Protein AF-A0A3R7TJS7-F1 (afdb_monomer_lite)

Structure (mmCIF, N/CA/C/O backbone):
data_AF-A0A3R7TJS7-F1
#
_entry.id   AF-A0A3R7TJS7-F1
#
loop_
_atom_site.group_PDB
_atom_site.id
_atom_site.type_symbol
_atom_site.label_atom_id
_atom_site.label_alt_id
_atom_site.label_comp_id
_atom_site.label_asym_id
_atom_site.label_entity_id
_atom_site.label_seq_id
_atom_site.pdbx_PDB_ins_code
_atom_site.Cartn_x
_atom_site.Cartn_y
_atom_site.Cartn_z
_atom_site.occupancy
_atom_site.B_iso_or_equiv
_atom_site.auth_seq_id
_atom_site.auth_comp_id
_atom_site.auth_asym_id
_atom_site.auth_atom_id
_atom_site.pdbx_PDB_model_num
ATOM 1 N N . MET A 1 1 ? 0.928 16.073 46.157 1.00 50.62 1 MET A N 1
ATOM 2 C CA . MET A 1 1 ? 0.189 16.685 45.029 1.00 50.62 1 MET A CA 1
ATOM 3 C C . MET A 1 1 ? 1.075 16.926 43.801 1.00 50.62 1 MET A C 1
ATOM 5 O O . MET A 1 1 ? 0.816 16.304 42.785 1.00 50.62 1 MET A O 1
ATOM 9 N N . ARG A 1 2 ? 2.171 17.709 43.869 1.00 45.94 2 ARG A N 1
ATOM 10 C CA . ARG A 1 2 ? 3.025 18.025 42.690 1.00 45.94 2 ARG A CA 1
ATOM 11 C C . ARG A 1 2 ? 3.601 16.805 41.945 1.00 45.94 2 ARG A C 1
ATOM 13 O O . ARG A 1 2 ? 3.700 16.821 40.729 1.00 45.94 2 ARG A O 1
ATOM 20 N N . LYS A 1 3 ? 3.942 15.734 42.669 1.00 45.88 3 LYS A N 1
ATOM 21 C CA . LYS A 1 3 ? 4.573 14.527 42.102 1.00 45.88 3 LYS A CA 1
ATOM 22 C C . LYS A 1 3 ? 3.641 13.706 41.193 1.00 45.88 3 LYS A C 1
ATOM 24 O O . LYS A 1 3 ? 4.119 13.092 40.252 1.00 45.88 3 LYS A O 1
ATOM 29 N N . PHE A 1 4 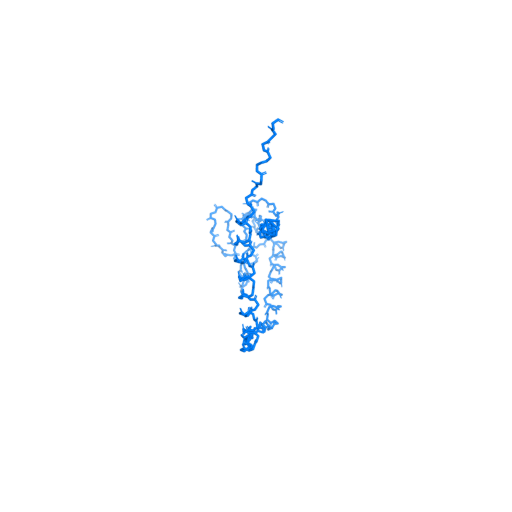? 2.328 13.729 41.441 1.00 55.97 4 PHE A N 1
ATOM 30 C CA . PHE A 1 4 ? 1.359 12.929 40.678 1.00 55.97 4 PHE A CA 1
ATOM 31 C C . PHE A 1 4 ? 1.045 13.561 39.312 1.00 55.97 4 PHE A C 1
ATOM 33 O O . PHE A 1 4 ? 0.940 12.864 38.311 1.00 55.97 4 PHE A O 1
ATOM 40 N N . HIS A 1 5 ? 0.988 14.897 39.255 1.00 55.41 5 HIS A N 1
ATOM 41 C CA . HIS A 1 5 ? 0.796 15.634 38.002 1.00 55.41 5 HIS A CA 1
ATOM 42 C C . HIS A 1 5 ? 2.004 15.527 37.062 1.00 55.41 5 HIS A C 1
ATOM 44 O O . HIS A 1 5 ? 1.822 15.443 35.853 1.00 55.41 5 HIS A O 1
ATOM 50 N N . ILE A 1 6 ? 3.226 15.469 37.608 1.00 61.84 6 ILE A N 1
ATOM 51 C CA . ILE A 1 6 ? 4.450 15.272 36.813 1.00 61.84 6 ILE A CA 1
ATOM 52 C C . ILE A 1 6 ? 4.465 13.872 36.179 1.00 61.84 6 ILE A C 1
ATOM 54 O O . ILE A 1 6 ? 4.815 13.735 35.012 1.00 61.84 6 ILE A O 1
ATOM 58 N N . LEU A 1 7 ? 4.033 12.842 36.917 1.00 59.84 7 LEU A N 1
ATOM 59 C CA . LEU A 1 7 ? 3.982 11.466 36.416 1.00 59.84 7 LEU A CA 1
ATOM 60 C C . LEU A 1 7 ? 2.966 11.297 35.272 1.00 59.84 7 LEU A C 1
ATOM 62 O O . LEU A 1 7 ? 3.257 10.615 34.295 1.00 59.84 7 LEU A O 1
ATOM 66 N N . LEU A 1 8 ? 1.801 11.949 35.365 1.00 60.94 8 LEU A N 1
ATOM 67 C CA . LEU A 1 8 ? 0.775 11.900 34.318 1.00 60.94 8 LEU A CA 1
ATOM 68 C C . LEU A 1 8 ? 1.237 12.594 33.021 1.00 60.94 8 LEU A C 1
ATOM 70 O O . LEU A 1 8 ? 0.957 12.099 31.934 1.00 60.94 8 LEU A O 1
ATOM 74 N N . LEU A 1 9 ? 1.985 13.698 33.140 1.00 59.78 9 LEU A N 1
ATOM 75 C CA . LEU A 1 9 ? 2.542 14.432 31.997 1.00 59.78 9 LEU A CA 1
ATOM 76 C C . LEU A 1 9 ? 3.633 13.631 31.262 1.00 59.78 9 LEU A C 1
ATOM 78 O O . LEU A 1 9 ? 3.739 13.706 30.042 1.00 59.78 9 LEU A O 1
ATOM 82 N N . LEU A 1 10 ? 4.415 12.836 32.000 1.00 60.56 10 LEU A N 1
ATOM 83 C CA . LEU A 1 10 ? 5.457 11.974 31.434 1.00 60.56 10 LEU A CA 1
ATOM 84 C C . LEU A 1 10 ? 4.873 10.859 30.557 1.00 60.56 10 LEU A C 1
ATOM 86 O O . LEU A 1 10 ? 5.465 10.520 29.542 1.00 60.56 10 LEU A O 1
ATOM 90 N N . ILE A 1 11 ? 3.705 10.309 30.899 1.00 62.28 11 ILE A N 1
ATOM 91 C CA . ILE A 1 11 ? 3.109 9.194 30.142 1.00 62.28 11 ILE A CA 1
ATOM 92 C C . ILE A 1 11 ? 2.514 9.673 28.805 1.00 62.28 11 ILE A C 1
ATOM 94 O O . ILE A 1 11 ? 2.582 8.945 27.817 1.00 62.28 11 ILE A O 1
ATOM 98 N N . SER A 1 12 ? 1.998 10.908 28.722 1.00 59.38 12 SER A N 1
ATOM 99 C CA 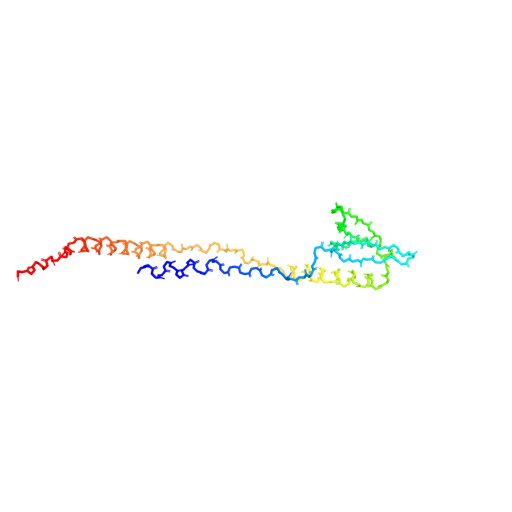. SER A 1 12 ? 1.434 11.448 27.471 1.00 59.38 12 SER A CA 1
ATOM 100 C C . SER A 1 12 ? 2.478 11.796 26.407 1.00 59.38 12 SER A C 1
ATOM 102 O O . SER A 1 12 ? 2.123 11.945 25.242 1.00 59.38 12 SER A O 1
ATOM 104 N N . THR A 1 13 ? 3.754 11.935 26.780 1.00 59.28 13 THR A N 1
ATOM 105 C CA . THR A 1 13 ? 4.830 12.281 25.837 1.00 59.28 13 THR A CA 1
ATOM 106 C C . THR A 1 13 ? 5.510 11.067 25.204 1.00 59.28 13 THR A C 1
ATOM 108 O O . THR A 1 13 ? 6.262 11.236 24.251 1.00 59.28 13 THR A O 1
ATOM 111 N N . PHE A 1 14 ? 5.243 9.843 25.675 1.00 55.97 14 PHE A N 1
ATOM 112 C CA . PHE A 1 14 ? 5.822 8.613 25.111 1.00 55.97 14 PHE A CA 1
ATOM 113 C C . PHE A 1 14 ? 4.878 7.907 24.132 1.00 55.97 14 PHE A C 1
ATOM 115 O O . PHE A 1 14 ? 4.717 6.690 24.164 1.00 55.97 14 PHE A O 1
ATOM 122 N N . ALA A 1 15 ? 4.270 8.659 23.217 1.00 56.12 15 ALA A N 1
ATOM 123 C CA . ALA A 1 15 ? 3.711 8.070 22.006 1.00 56.12 15 ALA A CA 1
ATOM 124 C C . ALA A 1 15 ? 4.852 7.855 20.996 1.00 56.12 15 ALA A C 1
ATOM 126 O O . ALA A 1 15 ? 5.022 8.624 20.053 1.00 56.12 15 ALA A O 1
ATOM 127 N N . PHE A 1 16 ? 5.673 6.824 21.216 1.00 54.22 16 PHE A N 1
ATOM 128 C CA . PHE A 1 16 ? 6.630 6.364 20.209 1.00 54.22 16 PHE A CA 1
ATOM 129 C C . PHE A 1 16 ? 5.854 5.667 19.086 1.00 54.22 16 PHE A C 1
ATOM 131 O O . PHE A 1 16 ? 5.588 4.468 19.120 1.00 54.22 16 PHE A O 1
ATOM 138 N N . SER A 1 17 ? 5.461 6.443 18.080 1.00 52.75 17 SER A N 1
ATOM 139 C CA . SER A 1 17 ? 5.138 5.905 16.764 1.00 52.75 17 SER A CA 1
ATOM 140 C C . SER A 1 17 ? 6.459 5.483 16.127 1.00 52.75 17 SER A C 1
ATOM 142 O O . SER A 1 17 ? 7.187 6.326 15.606 1.00 52.75 17 SER A O 1
ATOM 144 N N . HIS A 1 18 ? 6.797 4.195 16.186 1.00 44.28 18 HIS A N 1
ATOM 145 C CA . HIS A 1 18 ? 7.845 3.639 15.335 1.00 44.28 18 HIS A CA 1
ATOM 146 C C . HIS A 1 18 ? 7.381 3.740 13.876 1.00 44.28 18 HIS A C 1
ATOM 148 O O . HIS A 1 18 ? 6.792 2.811 13.330 1.00 44.28 18 HIS A O 1
ATOM 154 N N . THR A 1 19 ? 7.639 4.875 13.229 1.00 50.12 19 THR A N 1
ATOM 155 C CA . THR A 1 19 ? 7.764 4.894 11.775 1.00 50.12 19 THR A CA 1
ATOM 156 C C . THR A 1 19 ? 9.032 4.106 11.492 1.00 50.12 19 THR A C 1
ATOM 158 O O . THR A 1 19 ? 10.123 4.556 11.847 1.00 50.12 19 THR A O 1
ATOM 161 N N . GLY A 1 20 ? 8.885 2.878 10.992 1.00 45.97 20 GLY A N 1
ATOM 162 C CA . GLY A 1 20 ? 10.020 2.040 10.628 1.00 45.97 20 GLY A CA 1
ATOM 163 C C . GLY A 1 20 ? 11.018 2.870 9.829 1.00 45.97 20 GLY A C 1
ATOM 164 O O . GLY A 1 20 ? 10.651 3.506 8.845 1.00 45.97 20 GLY A O 1
ATOM 165 N N . HIS A 1 21 ? 12.259 2.913 10.305 1.00 45.53 21 HIS A N 1
ATOM 166 C CA . HIS A 1 21 ? 13.391 3.466 9.581 1.00 45.53 21 HIS A CA 1
ATOM 167 C C . HIS A 1 21 ? 13.682 2.523 8.408 1.00 45.53 21 HIS A C 1
ATOM 169 O O . HIS A 1 21 ? 14.570 1.677 8.474 1.00 45.53 21 HIS A O 1
ATOM 175 N N . HIS A 1 22 ? 12.841 2.591 7.379 1.00 52.53 22 HIS A N 1
ATOM 176 C CA . HIS A 1 22 ? 13.145 2.037 6.075 1.00 52.53 22 HIS A CA 1
ATOM 177 C C . HIS A 1 22 ? 13.856 3.138 5.300 1.00 52.53 22 HIS A C 1
ATOM 179 O O . HIS A 1 22 ? 13.362 4.258 5.195 1.00 52.53 22 HIS A O 1
ATOM 185 N N . ALA A 1 23 ? 15.080 2.794 4.921 1.00 43.16 23 ALA A N 1
ATOM 186 C CA . ALA A 1 23 ? 16.093 3.631 4.320 1.00 43.16 23 ALA A CA 1
ATOM 187 C C . ALA A 1 23 ? 15.549 4.542 3.218 1.00 43.16 23 ALA A C 1
ATOM 189 O O . ALA A 1 23 ? 14.788 4.089 2.371 1.00 43.16 23 ALA A O 1
ATOM 190 N N . ASP A 1 24 ? 16.029 5.784 3.264 1.00 45.12 24 ASP A N 1
ATOM 191 C CA . ASP A 1 24 ? 16.154 6.739 2.169 1.00 45.12 24 ASP A CA 1
ATOM 192 C C . ASP A 1 24 ? 14.863 7.152 1.448 1.00 45.12 24 ASP A C 1
ATOM 194 O O . ASP A 1 24 ? 14.066 6.354 0.977 1.00 45.12 24 ASP A O 1
ATOM 198 N N . GLY A 1 25 ? 14.666 8.462 1.298 1.00 52.47 25 GLY A N 1
ATOM 199 C CA . GLY A 1 25 ? 13.554 9.048 0.539 1.00 52.47 25 GLY A CA 1
ATOM 200 C C . GLY A 1 25 ? 13.589 8.775 -0.973 1.00 52.47 25 GLY A C 1
ATOM 201 O O . GLY A 1 25 ? 13.081 9.591 -1.735 1.00 52.47 25 GLY A O 1
ATOM 202 N N . GLY A 1 26 ? 14.216 7.681 -1.412 1.00 62.50 26 GLY A N 1
ATOM 203 C CA . GLY A 1 26 ? 14.223 7.202 -2.786 1.00 62.50 26 GLY A CA 1
ATOM 204 C C . GLY A 1 26 ? 13.329 5.974 -2.908 1.00 62.50 26 GLY A C 1
ATOM 205 O O . GLY A 1 26 ? 13.644 4.925 -2.351 1.00 62.50 26 GLY A O 1
ATOM 206 N N . GLY A 1 27 ? 12.217 6.096 -3.637 1.00 73.31 27 GLY A N 1
ATOM 207 C CA . GLY A 1 27 ? 11.351 4.957 -3.942 1.00 73.31 27 GLY A CA 1
ATOM 208 C C . GLY A 1 27 ? 12.123 3.820 -4.621 1.00 73.31 27 GLY A C 1
ATOM 209 O O . GLY A 1 27 ? 13.153 4.043 -5.272 1.00 73.31 27 GLY A O 1
ATOM 210 N N . LYS A 1 28 ? 11.618 2.587 -4.485 1.00 89.69 28 LYS A N 1
ATOM 211 C CA . LYS A 1 28 ? 12.221 1.391 -5.097 1.00 89.69 28 LYS A CA 1
ATOM 212 C C . LYS A 1 28 ? 12.459 1.622 -6.596 1.00 89.69 28 LYS A C 1
ATOM 214 O O . LYS A 1 28 ? 11.604 2.172 -7.284 1.00 89.69 28 LYS A O 1
ATOM 219 N N . ILE A 1 29 ? 13.599 1.151 -7.101 1.00 92.75 29 ILE A N 1
ATOM 220 C CA . ILE A 1 29 ? 13.875 1.086 -8.540 1.00 92.75 29 ILE A CA 1
ATOM 221 C C . ILE A 1 29 ? 13.224 -0.180 -9.110 1.00 92.75 29 ILE A C 1
ATOM 223 O O . ILE A 1 29 ? 13.483 -1.291 -8.639 1.00 92.75 29 ILE A O 1
ATOM 227 N N . TRP A 1 30 ? 12.345 0.001 -10.084 1.00 93.81 30 TRP A N 1
ATOM 228 C CA . TRP A 1 30 ? 11.637 -1.031 -10.832 1.00 93.81 30 TRP A CA 1
ATOM 229 C C . TRP A 1 30 ? 12.263 -1.187 -12.213 1.00 93.81 30 TRP A C 1
ATOM 231 O O . TRP A 1 30 ? 12.627 -0.190 -12.832 1.00 93.81 30 TRP A O 1
ATOM 241 N N . HIS A 1 31 ? 12.370 -2.418 -12.691 1.00 94.62 31 HIS A N 1
ATOM 242 C CA . HIS A 1 31 ? 12.943 -2.763 -13.987 1.00 94.62 31 HIS A CA 1
ATOM 243 C C . HIS A 1 31 ? 11.832 -3.234 -14.921 1.00 94.62 31 HIS A C 1
ATOM 245 O O . HIS A 1 31 ? 10.913 -3.936 -14.488 1.00 94.62 31 HIS A O 1
ATOM 251 N N . PHE A 1 32 ? 11.917 -2.866 -16.196 1.00 93.38 32 PHE A N 1
ATOM 252 C CA . PHE A 1 32 ? 10.993 -3.332 -17.228 1.00 93.38 32 PHE A CA 1
ATOM 253 C C . PHE A 1 32 ? 11.576 -4.533 -17.986 1.00 93.38 32 PHE A C 1
ATOM 255 O O . PHE A 1 32 ? 12.788 -4.651 -18.136 1.00 93.38 32 PHE A O 1
ATOM 262 N N . GLN A 1 33 ? 10.715 -5.441 -18.446 1.00 87.25 33 GLN A N 1
ATOM 263 C CA . GLN A 1 33 ? 11.112 -6.732 -19.015 1.00 87.25 33 GLN A CA 1
ATOM 264 C C . GLN A 1 33 ? 11.929 -6.596 -20.308 1.00 87.25 33 GLN A C 1
ATOM 266 O O . GLN A 1 33 ? 12.943 -7.271 -20.464 1.00 87.25 33 GLN A O 1
ATOM 271 N N . ASP A 1 34 ? 11.506 -5.702 -21.202 1.00 82.88 34 ASP A N 1
ATOM 272 C CA . ASP A 1 34 ? 12.070 -5.569 -22.553 1.00 82.88 34 ASP A CA 1
ATOM 273 C C . ASP A 1 34 ? 12.918 -4.299 -22.727 1.00 82.88 34 ASP A C 1
ATOM 275 O O . ASP A 1 34 ? 13.159 -3.842 -23.847 1.00 82.88 34 ASP A O 1
ATOM 279 N N . SER A 1 35 ? 13.363 -3.680 -21.629 1.00 79.00 35 SER A N 1
ATOM 280 C CA . SER A 1 35 ? 14.167 -2.463 -21.714 1.00 79.00 35 SER A CA 1
ATOM 281 C C . SER A 1 35 ? 15.115 -2.295 -20.535 1.00 79.00 35 SER A C 1
ATOM 283 O O . SER A 1 35 ? 14.755 -2.582 -19.401 1.00 79.00 35 SER A O 1
ATOM 285 N N . GLU A 1 36 ? 16.260 -1.666 -20.793 1.00 81.12 36 GLU A N 1
ATOM 286 C CA . GLU A 1 36 ? 17.164 -1.117 -19.768 1.00 81.12 36 GLU A CA 1
ATOM 287 C C . GLU A 1 36 ? 16.532 0.059 -18.988 1.00 81.12 36 GLU A C 1
ATOM 289 O O . GLU A 1 36 ? 17.175 0.677 -18.139 1.00 81.12 36 GLU A O 1
ATOM 294 N N . LEU A 1 37 ? 15.278 0.424 -19.294 1.00 86.25 37 LEU A N 1
ATOM 295 C CA . LEU A 1 37 ? 14.575 1.470 -18.573 1.00 86.25 37 LEU A CA 1
ATOM 296 C C . LEU A 1 37 ? 14.276 0.993 -17.159 1.00 86.25 37 LEU A C 1
ATOM 298 O O . LEU A 1 37 ? 13.810 -0.123 -16.916 1.00 86.25 37 LEU A O 1
ATOM 302 N N . THR A 1 38 ? 14.506 1.905 -16.230 1.00 91.06 38 THR A N 1
ATOM 303 C CA . THR A 1 38 ? 14.158 1.730 -14.834 1.00 91.06 38 THR A CA 1
ATOM 304 C C . THR A 1 38 ? 13.259 2.866 -14.390 1.00 91.06 38 THR A C 1
ATOM 306 O O . THR A 1 38 ? 13.238 3.945 -14.984 1.00 91.06 38 THR A O 1
ATOM 309 N N . LEU A 1 39 ? 12.485 2.608 -13.347 1.00 90.88 39 LEU A N 1
ATOM 310 C CA . LEU A 1 39 ? 11.547 3.563 -12.789 1.00 90.88 39 LEU A CA 1
ATOM 311 C C . LEU A 1 39 ? 11.731 3.611 -11.281 1.00 90.88 39 LEU A C 1
ATOM 313 O O . LEU A 1 39 ? 11.587 2.591 -10.618 1.00 90.88 39 LEU A O 1
ATOM 317 N N . SER A 1 40 ? 12.011 4.781 -10.715 1.00 92.81 40 SER A N 1
ATOM 318 C CA . SER A 1 40 ? 11.999 4.942 -9.260 1.00 92.81 40 SER A CA 1
ATOM 319 C C . SER A 1 40 ? 10.609 5.358 -8.792 1.00 92.81 40 SER A C 1
ATOM 321 O O . SER A 1 40 ? 10.074 6.380 -9.234 1.00 92.81 40 SER A O 1
ATOM 323 N N . GLY A 1 41 ? 10.024 4.583 -7.882 1.00 92.44 41 GLY A N 1
ATOM 324 C CA . GLY A 1 41 ? 8.726 4.917 -7.318 1.00 92.44 41 GLY A CA 1
ATOM 325 C C . GLY A 1 41 ? 8.218 3.942 -6.266 1.00 92.44 41 GLY A C 1
ATOM 326 O O . GLY A 1 41 ? 8.765 2.859 -6.047 1.00 92.44 41 GLY A O 1
ATOM 327 N N . ASP A 1 42 ? 7.120 4.330 -5.633 1.00 92.38 42 ASP A N 1
ATOM 328 C CA . ASP A 1 42 ? 6.430 3.536 -4.629 1.00 92.38 42 ASP A CA 1
ATOM 329 C C . ASP A 1 42 ? 5.216 2.832 -5.230 1.00 92.38 42 ASP A C 1
ATOM 331 O O . ASP A 1 42 ? 4.357 3.451 -5.861 1.00 92.38 42 ASP A O 1
ATOM 335 N N . TYR A 1 43 ? 5.111 1.531 -4.969 1.00 92.50 43 TYR A N 1
ATOM 336 C CA . TYR A 1 43 ? 3.903 0.760 -5.245 1.00 92.50 43 TYR A CA 1
ATOM 337 C C . TYR A 1 43 ? 2.738 1.263 -4.381 1.00 92.50 43 TYR A C 1
ATOM 339 O O . TYR A 1 43 ? 2.853 1.288 -3.152 1.00 92.50 43 TYR A O 1
ATOM 347 N N . ILE A 1 44 ? 1.612 1.605 -5.017 1.00 92.44 44 ILE A N 1
ATOM 348 C CA . ILE A 1 44 ? 0.368 1.998 -4.339 1.00 92.44 44 ILE A CA 1
ATOM 349 C C . ILE A 1 44 ? -0.600 0.814 -4.294 1.00 92.44 44 ILE A C 1
ATOM 351 O O . ILE A 1 44 ? -1.032 0.395 -3.219 1.00 92.44 44 ILE A O 1
ATOM 355 N N . SER A 1 45 ? -0.958 0.290 -5.464 1.00 93.25 45 SER A N 1
ATOM 356 C CA . SER A 1 45 ? -1.974 -0.749 -5.622 1.00 93.25 45 SER A CA 1
ATOM 357 C C . SER A 1 45 ? -1.820 -1.452 -6.964 1.00 93.25 45 SER A C 1
ATOM 359 O O . SER A 1 45 ? -1.138 -0.963 -7.861 1.00 93.25 45 SER A O 1
ATOM 361 N N . SER A 1 46 ? -2.493 -2.586 -7.123 1.00 92.25 46 SER A N 1
ATOM 362 C CA . SER A 1 46 ? -2.669 -3.215 -8.423 1.00 92.25 46 SER A CA 1
ATOM 363 C C . SER A 1 46 ? -4.067 -3.804 -8.532 1.00 92.25 46 SER A C 1
ATOM 365 O O . SER A 1 46 ? -4.553 -4.442 -7.596 1.00 92.25 46 SER A O 1
ATOM 367 N N . GLU A 1 47 ? -4.711 -3.547 -9.665 1.00 88.88 47 GLU A N 1
ATOM 368 C CA . GLU A 1 47 ? -6.059 -4.001 -9.983 1.00 88.88 47 GLU A CA 1
ATOM 369 C C . GLU A 1 47 ? -6.160 -4.252 -11.491 1.00 88.88 47 GLU A C 1
ATOM 371 O O . GLU A 1 47 ? -5.581 -3.517 -12.287 1.00 88.88 47 GLU A O 1
ATOM 376 N N . ASN A 1 48 ? -6.876 -5.306 -11.895 1.00 89.88 48 ASN A N 1
ATOM 377 C CA . ASN A 1 48 ? -7.114 -5.651 -13.305 1.00 89.88 48 ASN A CA 1
ATOM 378 C C . ASN A 1 48 ? -5.838 -5.756 -14.169 1.00 89.88 48 ASN A C 1
ATOM 380 O O . ASN A 1 48 ? -5.847 -5.376 -15.335 1.00 89.88 48 ASN A O 1
ATOM 384 N N . GLY A 1 49 ? -4.736 -6.255 -13.598 1.00 91.25 49 GLY A N 1
ATOM 385 C CA . GLY A 1 49 ? -3.449 -6.383 -14.298 1.00 91.25 49 GLY A CA 1
ATOM 386 C C . GLY A 1 49 ? -2.667 -5.073 -14.435 1.00 91.25 49 GLY A C 1
ATOM 387 O O . GLY A 1 49 ? -1.559 -5.082 -14.956 1.00 91.25 49 GLY A O 1
ATOM 388 N N . MET A 1 50 ? -3.193 -3.959 -13.925 1.00 96.31 50 MET A N 1
ATOM 389 C CA . MET A 1 50 ? -2.508 -2.669 -13.899 1.00 96.31 50 MET A CA 1
ATOM 390 C C . MET A 1 50 ? -1.888 -2.424 -12.526 1.00 96.31 50 MET A C 1
ATOM 392 O O . MET A 1 50 ? -2.458 -2.770 -11.489 1.00 96.31 50 MET A O 1
ATOM 396 N N . VAL A 1 51 ? -0.706 -1.824 -12.515 1.00 95.31 51 VAL A N 1
ATOM 397 C CA . VAL A 1 51 ? 0.082 -1.491 -11.330 1.00 95.31 51 VAL A CA 1
ATOM 398 C C . VAL A 1 51 ? 0.144 0.022 -11.218 1.00 95.31 51 VAL A C 1
ATOM 400 O O . VAL A 1 51 ? 0.688 0.700 -12.087 1.00 95.31 51 VAL A O 1
ATOM 403 N N . VAL A 1 52 ? -0.411 0.542 -10.129 1.00 95.75 52 VAL A N 1
ATOM 404 C CA . VAL A 1 52 ? -0.437 1.967 -9.812 1.00 95.75 52 VAL A CA 1
ATOM 405 C C . VAL A 1 52 ? 0.789 2.294 -8.970 1.00 95.75 52 VAL A C 1
ATOM 407 O O . VAL A 1 52 ? 0.977 1.745 -7.877 1.00 95.75 52 VAL A O 1
ATOM 410 N N . MET A 1 53 ? 1.616 3.212 -9.45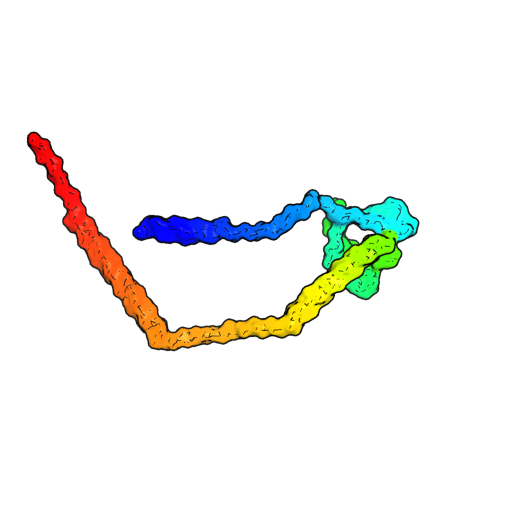7 1.00 93.75 53 MET A N 1
ATOM 411 C CA . MET A 1 53 ? 2.827 3.651 -8.771 1.00 93.75 53 MET A CA 1
ATOM 412 C C . MET A 1 53 ? 2.886 5.160 -8.626 1.00 93.75 53 MET A C 1
ATOM 414 O O . MET A 1 53 ? 2.434 5.905 -9.493 1.00 93.75 53 MET A O 1
ATOM 418 N N . ARG A 1 54 ? 3.487 5.606 -7.525 1.00 94.25 54 ARG A N 1
ATOM 419 C CA . ARG A 1 54 ? 3.892 6.996 -7.325 1.00 94.25 54 ARG A CA 1
ATOM 420 C C . ARG A 1 54 ? 5.349 7.143 -7.718 1.00 94.25 54 ARG A C 1
ATOM 422 O O . ARG A 1 54 ? 6.205 6.553 -7.069 1.00 94.25 54 ARG A O 1
ATOM 429 N N . LEU A 1 55 ? 5.638 7.948 -8.728 1.00 92.06 55 LEU A N 1
ATOM 430 C CA . LEU A 1 55 ? 7.015 8.179 -9.151 1.00 92.06 55 LEU A CA 1
ATOM 431 C C . LEU A 1 55 ? 7.755 9.067 -8.153 1.00 92.06 55 LEU A C 1
ATOM 433 O O . LEU A 1 55 ? 7.203 10.058 -7.674 1.00 92.06 55 LEU A O 1
ATOM 437 N N . THR A 1 56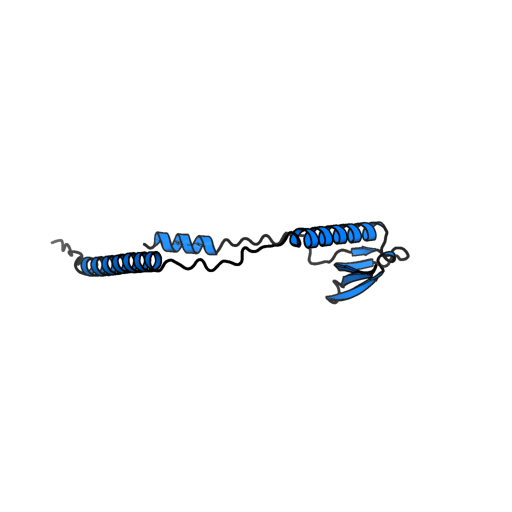 ? 9.020 8.757 -7.883 1.00 89.81 56 THR A N 1
ATOM 438 C CA . THR A 1 56 ? 9.850 9.546 -6.959 1.00 89.81 56 THR A CA 1
ATOM 439 C C . THR A 1 56 ? 10.178 10.931 -7.529 1.00 89.81 56 THR A C 1
ATOM 441 O O . THR A 1 56 ? 10.230 11.905 -6.786 1.00 89.81 56 THR A O 1
ATOM 444 N N . GLU A 1 57 ? 10.367 11.041 -8.848 1.00 85.75 57 GLU A N 1
ATOM 445 C CA . GLU A 1 57 ? 10.868 12.262 -9.500 1.00 85.75 57 GLU A CA 1
ATOM 446 C C . GLU A 1 57 ? 9.893 13.442 -9.431 1.00 85.75 57 GLU A C 1
ATOM 448 O O . GLU A 1 57 ? 10.284 14.575 -9.163 1.00 85.75 57 GLU A O 1
ATOM 453 N N . ASN A 1 58 ? 8.613 13.181 -9.694 1.00 88.25 58 ASN A N 1
ATOM 454 C CA . ASN A 1 58 ? 7.583 14.212 -9.829 1.00 88.25 58 ASN A CA 1
ATOM 455 C C . ASN A 1 58 ? 6.356 13.958 -8.944 1.00 88.25 58 ASN A C 1
ATOM 457 O O . ASN A 1 58 ? 5.370 14.687 -9.051 1.00 88.25 58 ASN A O 1
ATOM 461 N N . LEU A 1 59 ? 6.392 12.916 -8.103 1.00 88.19 59 LEU A N 1
ATOM 462 C CA . LEU A 1 59 ? 5.277 12.479 -7.256 1.00 88.19 59 LEU A CA 1
ATOM 463 C C . LEU A 1 59 ? 3.989 12.162 -8.036 1.00 88.19 59 LEU A C 1
ATOM 465 O O . LEU A 1 59 ? 2.916 12.055 -7.438 1.00 88.19 59 LEU A O 1
ATOM 469 N N . SER A 1 60 ? 4.082 12.001 -9.360 1.00 92.62 60 SER A N 1
ATOM 470 C CA . SER A 1 60 ? 2.939 11.662 -10.204 1.00 92.62 60 SER A CA 1
ATOM 471 C C . SER A 1 60 ? 2.510 10.222 -9.964 1.00 92.62 60 SER A C 1
ATOM 473 O O . SER A 1 60 ? 3.328 9.354 -9.660 1.00 92.62 60 SER A O 1
ATOM 475 N N . ILE A 1 61 ? 1.209 9.983 -10.097 1.00 94.19 61 ILE A N 1
ATOM 476 C CA . ILE A 1 61 ? 0.640 8.642 -10.066 1.00 94.19 61 ILE A CA 1
ATOM 477 C C . ILE A 1 61 ? 0.507 8.177 -11.508 1.00 94.19 61 ILE A C 1
ATOM 479 O O . ILE A 1 61 ? -0.113 8.864 -12.320 1.00 94.19 61 ILE A O 1
ATOM 483 N N . GLN A 1 62 ? 1.115 7.039 -11.816 1.00 94.69 62 GLN A N 1
ATOM 484 C CA . GLN A 1 62 ? 1.094 6.440 -13.144 1.00 94.69 62 GLN A CA 1
ATOM 485 C C . GLN A 1 62 ? 0.746 4.961 -13.055 1.00 94.69 62 GLN A C 1
ATOM 487 O O . GLN A 1 62 ? 0.985 4.311 -12.035 1.00 94.69 62 GLN A O 1
ATOM 492 N N . GLU A 1 63 ? 0.172 4.452 -14.138 1.00 95.62 63 GLU A N 1
ATOM 493 C CA . GLU A 1 63 ? -0.272 3.071 -14.256 1.00 95.62 63 GLU A CA 1
ATOM 494 C C . GLU A 1 63 ? 0.529 2.356 -15.332 1.00 95.62 63 GLU A C 1
ATOM 496 O O . GLU A 1 63 ? 0.719 2.871 -16.434 1.00 95.62 63 GLU A O 1
ATOM 501 N N . PHE A 1 64 ? 0.972 1.150 -15.008 1.00 94.69 64 PHE A N 1
ATOM 502 C CA . PHE A 1 64 ? 1.742 0.301 -15.904 1.00 94.69 64 PHE A CA 1
ATOM 503 C C . PHE A 1 64 ? 1.148 -1.107 -15.892 1.00 94.69 64 PHE A C 1
ATOM 505 O O . PHE A 1 64 ? 0.741 -1.565 -14.824 1.00 94.69 64 PHE A O 1
ATOM 512 N N . PRO A 1 65 ? 1.092 -1.817 -17.027 1.00 95.44 65 PRO A N 1
ATOM 513 C CA . PRO A 1 65 ? 0.683 -3.216 -17.018 1.00 95.44 65 PRO A CA 1
ATOM 514 C C . PRO A 1 65 ? 1.702 -4.048 -16.230 1.00 95.44 65 PRO A C 1
ATOM 516 O O . PRO A 1 65 ? 2.908 -3.796 -16.310 1.00 95.44 65 PRO A O 1
ATOM 519 N N . LEU A 1 66 ? 1.231 -5.029 -15.459 1.00 95.19 66 LEU A N 1
ATOM 520 C CA . LEU A 1 66 ? 2.084 -5.898 -14.643 1.00 95.19 66 LEU A CA 1
ATOM 521 C C . LEU A 1 66 ? 3.141 -6.594 -15.507 1.00 95.19 66 LEU A C 1
ATOM 523 O O . LEU A 1 66 ? 4.302 -6.681 -15.117 1.00 95.19 66 LEU A O 1
ATOM 527 N N . GLU A 1 67 ? 2.756 -7.018 -16.705 1.00 94.25 67 GLU A N 1
ATOM 528 C CA . GLU A 1 67 ? 3.613 -7.726 -17.650 1.00 94.25 67 GLU A CA 1
ATOM 529 C C . GLU A 1 67 ? 4.750 -6.854 -18.194 1.00 94.25 67 GLU A C 1
ATOM 531 O O . GLU A 1 67 ? 5.730 -7.391 -18.695 1.00 94.25 67 GLU A O 1
ATOM 536 N N . ALA A 1 68 ? 4.666 -5.523 -18.082 1.00 93.69 68 ALA A N 1
ATOM 537 C CA . ALA A 1 68 ? 5.777 -4.667 -18.489 1.00 93.69 68 ALA A CA 1
ATOM 538 C C . ALA A 1 68 ? 6.976 -4.783 -17.539 1.00 93.69 68 ALA A C 1
ATOM 540 O O . ALA A 1 68 ? 8.100 -4.515 -17.960 1.00 93.69 68 ALA A O 1
ATOM 541 N N . PHE A 1 69 ? 6.774 -5.167 -16.275 1.00 94.69 69 PHE A N 1
ATOM 542 C CA . PHE A 1 69 ? 7.859 -5.283 -15.298 1.00 94.69 69 PHE A CA 1
ATOM 543 C C . PHE A 1 69 ? 8.704 -6.531 -15.527 1.00 94.69 69 PHE A C 1
ATOM 545 O O . PHE A 1 69 ? 8.212 -7.551 -15.997 1.00 94.69 69 PHE A O 1
ATOM 552 N N . ALA A 1 70 ? 9.972 -6.489 -15.128 1.00 95.31 70 ALA A N 1
ATOM 553 C CA . ALA A 1 70 ? 10.810 -7.675 -15.057 1.00 95.31 70 ALA A CA 1
ATOM 554 C C . ALA A 1 70 ? 10.175 -8.725 -14.130 1.00 95.31 70 ALA A C 1
ATOM 556 O O . ALA A 1 70 ? 9.534 -8.385 -13.136 1.00 95.31 70 ALA A O 1
ATOM 557 N N . MET A 1 71 ? 10.385 -10.010 -14.421 1.00 94.75 71 MET A N 1
ATOM 558 C CA . MET A 1 71 ? 9.743 -11.116 -13.695 1.00 94.75 71 MET A CA 1
ATOM 559 C C . MET A 1 71 ? 9.966 -11.057 -12.173 1.00 94.75 71 MET A C 1
ATOM 561 O O . MET A 1 71 ? 9.052 -11.331 -11.398 1.00 94.75 71 MET A O 1
ATOM 565 N N . GLU A 1 72 ? 11.160 -10.658 -11.733 1.00 93.69 72 GLU A N 1
ATOM 566 C CA . GLU A 1 72 ? 11.473 -10.476 -10.310 1.00 93.69 72 GLU A CA 1
ATOM 567 C C . GLU A 1 72 ? 10.592 -9.398 -9.665 1.00 93.69 72 GLU A C 1
ATOM 569 O O . GLU A 1 72 ? 10.052 -9.584 -8.573 1.00 93.69 72 GLU A O 1
ATOM 574 N N . ASP A 1 73 ? 10.379 -8.294 -10.376 1.00 94.75 73 ASP A N 1
ATOM 575 C CA . ASP A 1 73 ? 9.556 -7.182 -9.920 1.00 94.75 73 ASP A CA 1
ATOM 576 C C . ASP A 1 73 ? 8.061 -7.495 -9.993 1.00 94.75 73 ASP A C 1
ATOM 578 O O . ASP A 1 73 ? 7.317 -7.119 -9.082 1.00 94.75 73 ASP A O 1
ATOM 582 N N . GLN A 1 74 ? 7.628 -8.272 -10.991 1.00 95.12 74 GLN A N 1
ATOM 583 C CA . GLN A 1 74 ? 6.277 -8.834 -11.033 1.00 95.12 74 GLN A CA 1
ATOM 584 C C . GLN A 1 74 ? 5.992 -9.667 -9.777 1.00 95.12 74 GLN A C 1
ATOM 586 O O . GLN A 1 74 ? 4.962 -9.472 -9.129 1.00 95.12 74 GLN A O 1
ATOM 591 N N . LEU A 1 75 ? 6.920 -10.543 -9.372 1.00 95.62 75 LEU A N 1
ATOM 592 C CA . LEU A 1 75 ? 6.770 -11.362 -8.163 1.00 95.62 75 LEU A CA 1
ATOM 593 C C . LEU A 1 75 ? 6.647 -10.503 -6.899 1.00 95.62 75 LEU A C 1
ATOM 595 O O . LEU A 1 75 ? 5.809 -10.791 -6.040 1.00 95.62 75 LEU A O 1
ATOM 599 N N . VAL A 1 76 ? 7.437 -9.433 -6.785 1.00 94.81 76 VAL A N 1
ATOM 600 C CA . VAL A 1 76 ? 7.342 -8.490 -5.659 1.00 94.81 76 VAL A CA 1
ATOM 601 C C . VAL A 1 76 ? 5.972 -7.808 -5.628 1.00 94.81 76 VAL A C 1
ATOM 603 O O . VAL A 1 76 ? 5.362 -7.698 -4.558 1.00 94.81 76 VAL A O 1
ATOM 606 N N . ILE A 1 77 ? 5.465 -7.370 -6.781 1.00 94.81 77 ILE A N 1
ATOM 607 C CA . ILE A 1 77 ? 4.141 -6.746 -6.892 1.00 94.81 77 ILE A CA 1
ATOM 608 C C . ILE A 1 77 ? 3.050 -7.743 -6.485 1.00 94.81 77 ILE A C 1
ATOM 610 O O . ILE A 1 77 ? 2.225 -7.426 -5.627 1.00 94.81 77 ILE A O 1
ATOM 614 N N . MET A 1 78 ? 3.100 -8.976 -6.992 1.00 94.38 78 MET A N 1
ATOM 615 C CA . MET A 1 78 ? 2.150 -10.037 -6.638 1.00 94.38 78 MET A CA 1
ATOM 616 C C . MET A 1 78 ? 2.169 -10.370 -5.140 1.00 94.38 78 MET A C 1
ATOM 618 O O . MET A 1 78 ? 1.114 -10.561 -4.533 1.00 94.38 78 MET A O 1
ATOM 622 N N . GLN A 1 79 ? 3.345 -10.397 -4.505 1.00 93.88 79 GLN A N 1
ATOM 623 C CA . GLN A 1 79 ? 3.451 -10.580 -3.054 1.00 93.88 79 GLN A CA 1
ATOM 624 C C . GLN A 1 79 ? 2.770 -9.440 -2.291 1.00 93.88 79 GLN A C 1
ATOM 626 O O . GLN A 1 79 ? 2.031 -9.692 -1.336 1.00 93.88 79 GLN A O 1
ATOM 631 N N . ARG A 1 80 ? 2.975 -8.186 -2.716 1.00 91.62 80 ARG A N 1
ATOM 632 C CA . ARG A 1 80 ? 2.303 -7.027 -2.110 1.00 91.62 80 ARG A CA 1
ATOM 633 C C . ARG A 1 80 ? 0.791 -7.095 -2.296 1.00 91.62 80 ARG A C 1
ATOM 635 O O . ARG A 1 80 ? 0.072 -6.868 -1.327 1.00 91.62 80 ARG A O 1
ATOM 642 N N . MET A 1 81 ? 0.312 -7.475 -3.479 1.00 91.81 81 MET A N 1
ATOM 643 C CA . MET A 1 81 ? -1.115 -7.690 -3.741 1.00 91.81 81 MET A CA 1
ATOM 644 C C . MET A 1 81 ? -1.710 -8.744 -2.807 1.00 91.81 81 MET A C 1
ATOM 646 O O . MET A 1 81 ? -2.707 -8.473 -2.141 1.00 91.81 81 MET A O 1
ATOM 650 N N . ALA A 1 82 ? -1.067 -9.909 -2.689 1.00 90.88 82 ALA A N 1
ATOM 651 C CA . ALA A 1 82 ? -1.529 -10.985 -1.815 1.00 90.88 82 ALA A CA 1
ATOM 652 C C . ALA A 1 82 ? -1.563 -10.557 -0.337 1.00 90.88 82 ALA A C 1
ATOM 654 O O . ALA A 1 82 ? -2.478 -10.920 0.405 1.00 90.88 82 ALA A O 1
ATOM 655 N N . LEU A 1 83 ? -0.589 -9.753 0.106 1.00 90.00 83 LEU A N 1
ATOM 656 C CA . LEU A 1 83 ? -0.576 -9.184 1.455 1.00 90.00 83 LEU A CA 1
ATOM 657 C C . LEU A 1 83 ? -1.705 -8.168 1.663 1.00 90.00 83 LEU A C 1
ATOM 659 O O . LEU A 1 83 ? -2.389 -8.231 2.688 1.00 90.00 83 LEU A O 1
ATOM 663 N N . SER A 1 84 ? -1.925 -7.266 0.705 1.00 87.06 84 SER A N 1
ATOM 664 C CA . SER A 1 84 ? -3.024 -6.296 0.738 1.00 87.06 84 SER A CA 1
ATOM 665 C C . SER A 1 84 ? -4.383 -6.992 0.766 1.00 87.06 84 SER A C 1
ATOM 667 O O . SER A 1 84 ? -5.234 -6.650 1.587 1.00 87.06 84 SER A O 1
ATOM 669 N N . GLU A 1 85 ? -4.577 -8.014 -0.064 1.00 87.56 85 GLU A N 1
ATOM 670 C CA . GLU A 1 85 ? -5.794 -8.818 -0.078 1.00 87.56 85 GLU A CA 1
ATOM 671 C C . GLU A 1 85 ? -5.987 -9.557 1.251 1.00 87.56 85 GLU A C 1
ATOM 673 O O . GLU A 1 85 ? -7.068 -9.502 1.837 1.00 87.56 85 GLU A O 1
ATOM 678 N N . LYS A 1 86 ? -4.936 -10.194 1.783 1.00 88.00 86 LYS A N 1
ATOM 679 C CA . LYS A 1 86 ? -4.988 -10.862 3.090 1.00 88.00 86 LYS A CA 1
ATOM 680 C C . LYS A 1 86 ? -5.373 -9.889 4.203 1.00 88.00 86 LYS A C 1
ATOM 682 O O . LYS A 1 86 ? -6.195 -10.241 5.047 1.00 88.00 86 LYS A O 1
ATOM 687 N N . PHE A 1 87 ? -4.819 -8.678 4.205 1.00 82.81 87 PHE A N 1
ATOM 688 C CA . PHE A 1 87 ? -5.162 -7.652 5.187 1.00 82.81 87 PHE A CA 1
ATOM 689 C C . PHE A 1 87 ? -6.628 -7.216 5.054 1.00 82.81 87 PHE A C 1
ATOM 691 O O . PHE A 1 87 ? -7.372 -7.255 6.037 1.00 82.81 87 PHE A O 1
ATOM 698 N N . ASN A 1 88 ? -7.076 -6.912 3.836 1.00 79.81 88 ASN A N 1
ATOM 699 C CA . ASN A 1 88 ? -8.450 -6.489 3.552 1.00 79.81 88 ASN A CA 1
ATOM 700 C C . ASN A 1 88 ? -9.489 -7.596 3.816 1.00 79.81 88 ASN A C 1
ATOM 702 O O . ASN A 1 88 ? -10.610 -7.324 4.243 1.00 79.81 88 ASN A O 1
ATOM 706 N N . ASN A 1 89 ? -9.127 -8.862 3.611 1.00 78.69 89 ASN A N 1
ATOM 707 C CA . ASN A 1 89 ? -9.984 -9.999 3.939 1.00 78.69 89 ASN A CA 1
ATOM 708 C C . ASN A 1 89 ? -9.958 -10.321 5.441 1.00 78.69 89 ASN A C 1
ATOM 710 O O . ASN A 1 89 ? -10.980 -10.714 6.002 1.00 78.69 89 ASN A O 1
ATOM 714 N N . SER A 1 90 ? -8.834 -10.097 6.129 1.00 64.94 90 SER A N 1
ATOM 715 C CA . SER A 1 90 ? -8.757 -10.249 7.587 1.00 64.94 90 SER A CA 1
ATOM 716 C C . SER A 1 90 ? -9.569 -9.189 8.337 1.00 64.94 90 SER A C 1
ATOM 718 O O . SER A 1 90 ? -10.131 -9.492 9.384 1.00 64.94 90 SER A O 1
ATOM 720 N N . SER A 1 91 ? -9.722 -7.982 7.783 1.00 57.31 91 SER A N 1
ATOM 721 C CA . SER A 1 91 ? -10.604 -6.940 8.333 1.00 57.31 91 SER A CA 1
ATOM 722 C C . SER A 1 91 ? -12.086 -7.156 7.993 1.00 57.31 91 SER A C 1
ATOM 724 O O . SER A 1 91 ? -12.961 -6.615 8.671 1.00 57.31 91 SER A O 1
ATOM 726 N N . LYS A 1 92 ? -12.383 -8.009 6.999 1.00 54.00 92 LYS A N 1
ATOM 727 C CA . LYS A 1 92 ? -13.722 -8.570 6.744 1.00 54.00 92 LYS A CA 1
ATOM 728 C C . LYS A 1 92 ? -14.152 -9.606 7.782 1.00 54.00 92 LYS A C 1
ATOM 730 O O . LYS A 1 92 ? -15.339 -9.938 7.809 1.00 54.00 92 LYS A O 1
ATOM 735 N N . ILE A 1 93 ? -13.252 -10.086 8.657 1.00 54.12 93 ILE A N 1
ATOM 736 C CA . ILE A 1 93 ? -13.669 -10.644 9.950 1.00 54.12 93 ILE A CA 1
ATOM 737 C C . ILE A 1 93 ? -14.327 -9.480 10.657 1.00 54.12 93 ILE A C 1
ATOM 739 O O . ILE A 1 93 ? -13.639 -8.643 11.230 1.00 54.12 93 ILE A O 1
ATOM 743 N N . VAL A 1 94 ? -15.649 -9.418 10.490 1.00 53.44 94 VAL A N 1
ATOM 744 C CA . VAL A 1 94 ? -16.577 -8.427 11.004 1.00 53.44 94 VAL A CA 1
ATOM 745 C C . VAL A 1 94 ? -15.960 -7.822 12.248 1.00 53.44 94 VAL A C 1
ATOM 747 O O . VAL A 1 94 ? -16.036 -8.400 13.335 1.00 53.44 94 VAL A O 1
ATOM 750 N N . ILE A 1 95 ? -15.342 -6.647 12.091 1.00 51.12 95 ILE A N 1
ATOM 751 C CA . ILE A 1 95 ? -15.215 -5.715 13.192 1.00 51.12 95 ILE A CA 1
ATOM 752 C C . ILE A 1 95 ? -16.673 -5.318 13.446 1.00 51.12 95 ILE A C 1
ATOM 754 O O . ILE A 1 95 ? -17.118 -4.209 13.167 1.00 51.12 95 ILE A O 1
ATOM 758 N N . HIS A 1 96 ? -17.418 -6.229 14.080 1.00 46.62 96 HIS A N 1
ATOM 759 C CA . HIS A 1 96 ? -18.162 -5.921 15.270 1.00 46.62 96 HIS A CA 1
ATOM 760 C C . HIS A 1 96 ? -17.112 -5.294 16.189 1.00 46.62 96 HIS A C 1
ATOM 762 O O . HIS A 1 96 ? -16.687 -5.855 17.196 1.00 46.62 96 HIS A O 1
ATOM 768 N N . SER A 1 97 ? -16.734 -4.050 15.864 1.00 48.03 97 SER A N 1
ATOM 769 C CA . SER A 1 97 ? -16.749 -3.010 16.851 1.00 48.03 97 SER A CA 1
ATOM 770 C C . SER A 1 97 ? -18.076 -3.298 17.514 1.00 48.03 97 SER A C 1
ATOM 772 O O . SER A 1 97 ? -19.146 -3.189 16.909 1.00 48.03 97 SER A O 1
ATOM 774 N N . LYS A 1 98 ? -18.006 -3.936 18.686 1.00 46.28 98 LYS A N 1
ATOM 775 C CA . LYS A 1 98 ? -19.098 -3.881 19.630 1.00 46.28 98 LYS A CA 1
ATOM 776 C C . LYS A 1 98 ? -19.384 -2.401 19.616 1.00 46.28 98 LYS A C 1
ATOM 778 O O . LYS A 1 98 ? -18.557 -1.653 20.138 1.00 46.28 98 LYS A O 1
ATOM 783 N N . SER A 1 99 ? -20.431 -2.001 18.878 1.00 44.78 99 SER A N 1
ATOM 784 C CA . SER A 1 99 ? -20.987 -0.657 18.895 1.00 44.78 99 SER A CA 1
ATOM 785 C C . SER A 1 99 ? -20.849 -0.304 20.346 1.00 44.78 99 SER A C 1
ATOM 787 O O . SER A 1 99 ? -21.384 -1.081 21.145 1.00 44.78 99 SER A O 1
ATOM 789 N N . ILE A 1 100 ? -20.000 0.678 20.673 1.00 52.69 100 ILE A N 1
ATOM 790 C CA . ILE A 1 100 ? -19.723 1.049 22.054 1.00 52.69 100 ILE A CA 1
ATOM 791 C C . ILE A 1 100 ? -21.107 1.327 22.594 1.00 52.69 100 ILE A C 1
ATOM 793 O O . ILE A 1 100 ? -21.731 2.329 22.254 1.00 52.69 100 ILE A O 1
ATOM 797 N N . GLN A 1 101 ? -21.663 0.319 23.258 1.00 50.59 101 GLN A N 1
ATOM 798 C CA . GLN A 1 101 ? -23.072 0.263 23.553 1.00 50.59 101 GLN A CA 1
ATOM 799 C C . GLN A 1 101 ? -23.091 1.181 24.728 1.00 50.59 101 GLN A C 1
ATOM 801 O O . GLN A 1 101 ? -22.723 0.720 25.804 1.00 50.59 101 GLN A O 1
ATOM 806 N N . ASN A 1 102 ? -23.315 2.474 24.447 1.00 54.09 102 ASN A N 1
ATOM 807 C CA . ASN A 1 102 ? -23.163 3.593 25.360 1.00 54.09 102 ASN A CA 1
ATOM 808 C C . ASN A 1 102 ? -23.594 3.088 26.717 1.00 54.09 102 ASN A C 1
ATOM 810 O O . ASN A 1 102 ? -24.789 2.863 26.930 1.00 54.09 102 ASN A O 1
ATOM 814 N N . GLN A 1 103 ? -22.606 2.728 27.542 1.00 56.94 103 GLN A N 1
ATOM 815 C CA . GLN A 1 103 ? -22.867 1.861 28.674 1.00 56.94 103 GLN A CA 1
ATOM 816 C C . GLN A 1 103 ? -23.518 2.802 29.658 1.00 56.94 103 GLN A C 1
ATOM 818 O O . GLN A 1 103 ? -22.832 3.579 30.319 1.00 56.94 103 GLN A O 1
ATOM 823 N N . ARG A 1 104 ? -24.853 2.862 29.595 1.00 57.09 104 ARG A N 1
ATOM 824 C CA . ARG A 1 104 ? -25.658 3.902 30.215 1.00 57.09 104 ARG A CA 1
ATOM 825 C C . ARG A 1 104 ? -25.315 3.844 31.684 1.00 57.09 104 ARG A C 1
ATOM 827 O O . ARG A 1 104 ? -25.706 2.901 32.373 1.00 57.09 104 ARG A O 1
ATOM 834 N N . VAL A 1 105 ? -24.500 4.798 32.128 1.00 60.38 105 VAL A N 1
ATOM 835 C CA . VAL A 1 105 ? -24.028 4.832 33.502 1.00 60.38 105 VAL A CA 1
ATOM 836 C C . VAL A 1 105 ? -25.289 4.864 34.345 1.00 60.38 105 VAL A C 1
ATOM 838 O O . VAL A 1 105 ? -26.119 5.765 34.204 1.00 60.38 105 VAL A O 1
ATOM 841 N N . SER A 1 106 ? -25.492 3.810 35.138 1.00 72.94 106 SER A N 1
ATOM 842 C CA . SER A 1 106 ? -26.646 3.726 36.026 1.00 72.94 106 SER A CA 1
ATOM 843 C C . SER A 1 106 ? -26.707 5.021 36.829 1.00 72.94 106 SER A C 1
ATOM 845 O O . SER A 1 106 ? -25.680 5.461 37.351 1.00 72.94 106 SER A O 1
ATOM 847 N N . LYS A 1 107 ? -27.895 5.635 36.925 1.00 74.81 107 LYS A N 1
ATOM 848 C CA . LYS A 1 107 ? -28.097 6.900 37.652 1.00 74.81 107 LYS A CA 1
ATOM 849 C C . LYS A 1 107 ? -27.464 6.836 39.048 1.00 74.81 107 LYS A C 1
ATOM 851 O O . LYS A 1 107 ? -26.866 7.805 39.494 1.00 74.81 107 LYS A O 1
ATOM 856 N N . PHE A 1 108 ? -27.498 5.660 39.677 1.00 76.12 108 PHE A N 1
ATOM 857 C CA . PHE A 1 108 ? -26.849 5.389 40.955 1.00 76.12 108 PHE A CA 1
ATOM 858 C C . PHE A 1 108 ? -25.319 5.553 40.917 1.00 76.12 108 PHE A C 1
ATOM 860 O O . PHE A 1 108 ? -24.752 6.229 41.769 1.00 76.12 108 PHE A O 1
ATOM 867 N N . ARG A 1 109 ? -24.639 5.002 39.902 1.00 77.50 109 ARG A N 1
ATOM 868 C CA . ARG A 1 109 ? -23.178 5.137 39.742 1.00 77.50 109 ARG A CA 1
ATOM 869 C C . ARG A 1 109 ? -22.763 6.591 39.507 1.00 77.50 109 ARG A C 1
ATOM 871 O O . ARG A 1 109 ? -21.757 7.020 40.056 1.00 77.50 109 ARG A O 1
ATOM 878 N N . ALA A 1 110 ? -23.552 7.353 38.749 1.00 82.81 110 ALA A N 1
ATOM 879 C CA . ALA A 1 110 ? -23.297 8.779 38.540 1.00 82.81 110 ALA A CA 1
ATOM 880 C C . ALA A 1 110 ? -23.425 9.583 39.848 1.00 82.81 110 ALA A C 1
ATOM 882 O O . ALA A 1 110 ? -22.557 10.397 40.154 1.00 82.81 110 ALA A O 1
ATOM 883 N N . TRP A 1 111 ? -24.453 9.301 40.656 1.00 84.56 111 TRP A N 1
ATOM 884 C CA . TRP A 1 111 ? -24.632 9.920 41.973 1.00 84.56 111 TRP A CA 1
ATOM 885 C C . TRP A 1 111 ? -23.469 9.631 42.923 1.00 84.56 111 TRP A C 1
ATOM 887 O O . TRP A 1 111 ? -22.962 10.550 43.561 1.00 84.56 111 TRP A O 1
ATOM 897 N N . VAL A 1 112 ? -23.000 8.382 42.973 1.00 89.62 112 VAL A N 1
ATOM 898 C CA . VAL A 1 112 ? -21.844 8.003 43.802 1.00 89.62 112 VAL A CA 1
ATOM 899 C C . VAL A 1 112 ? -20.591 8.782 43.393 1.00 89.62 112 VAL A C 1
ATOM 901 O O . VAL A 1 112 ? -19.888 9.288 44.264 1.00 89.62 112 VAL A O 1
ATOM 904 N N . ILE A 1 113 ? -20.336 8.938 42.089 1.00 88.00 113 ILE A N 1
ATOM 905 C CA . ILE A 1 113 ? -19.185 9.704 41.582 1.00 88.00 113 ILE A CA 1
ATOM 906 C C . ILE A 1 113 ? -19.286 11.180 41.986 1.00 88.00 113 ILE A C 1
ATOM 908 O O . ILE A 1 113 ? -18.300 11.751 42.447 1.00 88.00 113 ILE A O 1
ATOM 912 N N . ILE A 1 114 ? -20.469 11.788 41.862 1.00 91.06 114 ILE A N 1
ATOM 913 C CA . ILE A 1 114 ? -20.691 13.193 42.237 1.00 91.06 114 ILE A CA 1
ATOM 914 C C . ILE A 1 114 ? -20.477 13.401 43.742 1.00 91.06 114 ILE A C 1
ATOM 916 O O . ILE A 1 114 ? -19.835 14.373 44.135 1.00 91.06 114 ILE A O 1
ATOM 920 N N . ILE A 1 115 ? -20.963 12.482 44.581 1.00 92.88 115 ILE A N 1
ATOM 921 C CA . ILE A 1 115 ? -20.777 12.541 46.039 1.00 92.88 115 ILE A CA 1
ATOM 922 C C . ILE A 1 115 ? -19.296 12.384 46.409 1.00 92.88 115 ILE A C 1
ATOM 924 O O . ILE A 1 115 ? -18.771 13.138 47.224 1.00 92.88 115 ILE A O 1
ATOM 928 N N . LEU A 1 116 ? -18.588 11.440 45.788 1.00 92.19 116 LEU A N 1
ATOM 929 C CA . LEU A 1 116 ? -17.145 11.278 45.998 1.00 92.19 116 LEU A CA 1
ATOM 930 C C . LEU A 1 116 ? -16.371 12.539 45.599 1.00 92.19 116 LEU A C 1
ATOM 932 O O . LEU A 1 116 ? -15.462 12.969 46.311 1.00 92.19 116 LEU A O 1
ATOM 936 N N . PHE A 1 117 ? -16.759 13.159 44.486 1.00 92.56 117 PHE A N 1
ATOM 937 C CA . PHE A 1 117 ? -16.140 14.385 44.003 1.00 92.56 117 PHE A CA 1
ATOM 938 C C . PHE A 1 117 ? -16.413 15.580 44.928 1.00 92.56 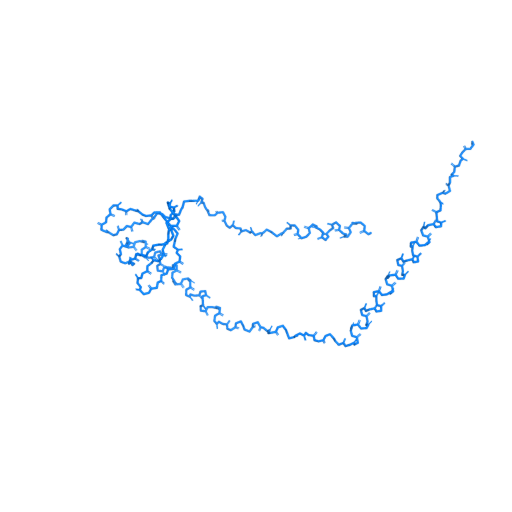117 PHE A C 1
ATOM 940 O O . PHE A 1 117 ? -15.500 16.356 45.213 1.00 92.56 117 PHE A O 1
ATOM 947 N N . SER A 1 118 ? -17.631 15.708 45.463 1.00 92.94 118 SER A N 1
ATOM 948 C CA . SER A 1 118 ? -17.963 16.782 46.404 1.00 92.94 118 SER A CA 1
ATOM 949 C C . SER A 1 118 ? -17.208 16.640 47.729 1.00 92.94 118 SER A C 1
ATOM 951 O O . SER A 1 118 ? -16.675 17.633 48.227 1.00 92.94 118 SER A O 1
ATOM 953 N N . ILE A 1 119 ? -17.059 15.418 48.254 1.00 93.94 119 ILE A N 1
ATOM 954 C CA . ILE A 1 119 ? -16.252 15.143 49.456 1.00 93.94 119 ILE A CA 1
ATOM 955 C C . ILE A 1 119 ? -14.790 15.554 49.239 1.00 93.94 119 ILE A C 1
ATOM 957 O O . ILE A 1 119 ? -14.196 16.192 50.111 1.00 93.94 119 ILE A O 1
ATOM 961 N N . LEU A 1 120 ? -14.214 15.250 48.071 1.00 92.31 120 LEU A N 1
ATOM 962 C CA . LEU A 1 120 ? -12.844 15.651 47.733 1.00 92.31 120 LEU A CA 1
ATOM 963 C C . LEU A 1 120 ? -12.678 17.174 47.693 1.00 92.31 120 LEU A C 1
ATOM 965 O O . LEU A 1 120 ? -11.710 17.697 48.249 1.00 92.31 120 LEU A O 1
ATOM 969 N N . ILE A 1 121 ? -13.627 17.893 47.087 1.00 90.94 121 ILE A N 1
ATOM 970 C CA . ILE A 1 121 ? -13.603 19.363 47.040 1.00 90.94 121 ILE A CA 1
ATOM 971 C C . ILE A 1 121 ? -13.697 19.947 48.450 1.00 90.94 121 ILE A C 1
ATOM 973 O O . ILE A 1 121 ? -12.899 20.813 48.809 1.00 90.94 121 ILE A O 1
ATOM 977 N N . ILE A 1 122 ? -14.630 19.459 49.269 1.00 91.00 122 ILE A N 1
ATOM 978 C CA . ILE A 1 122 ? -14.808 19.938 50.644 1.00 91.00 122 ILE A CA 1
ATOM 979 C C . ILE A 1 122 ? -13.541 19.674 51.462 1.00 91.00 122 ILE A C 1
ATOM 981 O O . ILE A 1 122 ? -13.035 20.583 52.119 1.00 91.00 122 ILE A O 1
ATOM 985 N N . SER A 1 123 ? -12.969 18.471 5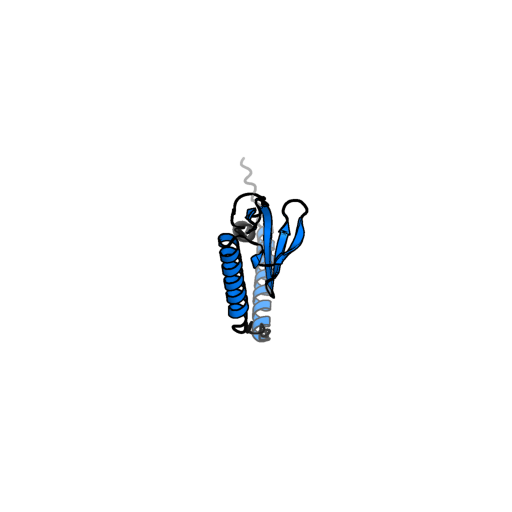1.366 1.00 86.94 123 SER A N 1
ATOM 986 C CA . SER A 1 123 ? -11.709 18.133 52.034 1.00 86.94 123 SER A CA 1
ATOM 987 C C . SER A 1 123 ? -10.569 19.058 51.604 1.00 86.94 123 SER A C 1
ATOM 989 O O . SER A 1 123 ? -9.767 19.469 52.443 1.00 86.94 123 SER A O 1
ATOM 991 N N . PHE A 1 124 ? -10.489 19.402 50.317 1.00 85.69 124 PHE A N 1
ATOM 992 C CA . PHE A 1 124 ? -9.478 20.317 49.796 1.00 85.69 124 PHE A CA 1
ATOM 993 C C . PHE A 1 124 ? -9.668 21.753 50.306 1.00 85.69 124 PHE A C 1
ATOM 995 O O . PHE A 1 124 ? -8.691 22.411 50.678 1.00 85.69 124 PHE A O 1
ATOM 1002 N N . LEU A 1 125 ? -10.911 22.237 50.354 1.00 86.38 125 LEU A N 1
ATOM 1003 C CA . LEU A 1 125 ? -11.237 23.570 50.864 1.00 86.38 125 LEU A CA 1
ATOM 1004 C C . LEU A 1 125 ? -10.932 23.685 52.360 1.00 86.38 125 LEU A C 1
ATOM 1006 O O . LEU A 1 125 ? -10.275 24.641 52.772 1.00 86.38 125 LEU A O 1
ATOM 1010 N N . VAL A 1 126 ? -11.330 22.687 53.154 1.00 84.00 126 VAL A N 1
ATOM 1011 C CA . VAL A 1 126 ? -11.026 22.616 54.591 1.00 84.00 126 VAL A CA 1
ATOM 1012 C C . VAL A 1 126 ? -9.514 22.586 54.814 1.00 84.00 126 VAL A C 1
ATOM 1014 O O . VAL A 1 126 ? -8.988 23.406 55.566 1.00 84.00 126 VAL A O 1
ATOM 1017 N N . PHE A 1 127 ? -8.785 21.714 54.113 1.00 80.50 127 PHE A N 1
ATOM 1018 C CA . PHE A 1 127 ? -7.323 21.653 54.200 1.00 80.50 127 PHE A CA 1
ATOM 1019 C C . PHE A 1 127 ? -6.653 22.988 53.833 1.00 80.50 127 PHE A C 1
ATOM 1021 O O . PHE A 1 127 ? -5.712 23.421 54.505 1.00 80.50 127 PHE A O 1
ATOM 1028 N N . SER A 1 128 ? -7.144 23.667 52.795 1.00 73.75 128 SER A N 1
ATOM 1029 C CA . SER A 1 128 ? -6.622 24.968 52.365 1.00 73.75 128 SER A CA 1
ATOM 1030 C C . SER A 1 128 ? -6.919 26.085 53.369 1.00 73.75 128 SER A C 1
ATOM 1032 O O . SER A 1 128 ? -6.059 26.940 53.587 1.00 73.75 128 SER A O 1
ATOM 1034 N N . LEU A 1 129 ? -8.087 26.078 54.024 1.00 71.81 129 LEU A N 1
ATOM 1035 C CA . LEU A 1 129 ? -8.390 27.017 55.110 1.00 71.81 129 LEU A CA 1
ATOM 1036 C C . LEU A 1 129 ? -7.479 26.779 56.323 1.00 71.81 129 LEU A C 1
ATOM 1038 O O . LEU A 1 129 ? -6.863 27.720 56.820 1.00 71.81 129 LEU A O 1
ATOM 1042 N N . PHE A 1 130 ? -7.328 25.528 56.766 1.00 63.66 130 PHE A N 1
ATOM 1043 C CA . PHE A 1 130 ? -6.463 25.193 57.904 1.00 63.66 130 PHE A CA 1
ATOM 1044 C C . PHE A 1 130 ? -4.981 25.472 57.628 1.00 63.66 130 PHE A C 1
ATOM 1046 O O . PHE A 1 130 ? -4.253 25.902 58.524 1.00 63.66 130 PHE A O 1
ATOM 1053 N N . SER A 1 131 ? -4.530 25.297 56.384 1.00 60.06 131 SER A N 1
ATOM 1054 C CA . SER A 1 131 ? -3.153 25.617 55.987 1.00 60.06 131 SER A CA 1
ATOM 1055 C C . SER A 1 131 ? -2.850 27.118 56.065 1.00 60.06 131 SER A C 1
ATOM 1057 O O . SER A 1 131 ? -1.722 27.486 56.384 1.00 60.06 131 SER A O 1
ATOM 1059 N N . LYS A 1 132 ? -3.845 27.996 55.859 1.00 57.12 132 LYS A N 1
ATOM 1060 C CA . LYS A 1 132 ? -3.684 29.455 56.014 1.00 57.12 132 LYS A CA 1
ATOM 1061 C C . LYS A 1 132 ? -3.557 29.907 57.475 1.00 57.12 132 LYS A C 1
ATOM 1063 O O . LYS A 1 132 ? -3.004 30.975 57.724 1.00 57.12 132 LYS A O 1
ATOM 1068 N N . HIS A 1 133 ? -4.028 29.111 58.437 1.00 54.41 133 HIS A N 1
ATOM 1069 C CA . HIS A 1 133 ? -3.924 29.432 59.867 1.00 54.41 133 HIS A CA 1
ATOM 1070 C C . HIS A 1 133 ? -2.581 29.045 60.500 1.00 54.41 133 HIS A C 1
ATOM 1072 O O . HIS A 1 133 ? -2.256 29.546 61.576 1.00 54.41 133 HIS A O 1
ATOM 1078 N N . LYS A 1 134 ? -1.750 28.237 59.830 1.00 52.78 134 LYS A N 1
ATOM 1079 C CA . LYS A 1 134 ? -0.352 28.041 60.234 1.00 52.78 134 LYS A CA 1
ATOM 1080 C C . LYS A 1 134 ? 0.503 29.193 59.703 1.00 52.78 134 LYS A C 1
ATOM 1082 O O . LYS A 1 134 ? 1.229 29.041 58.725 1.00 52.78 134 LYS A O 1
ATOM 1087 N N . LYS A 1 135 ? 0.426 30.360 60.352 1.00 49.44 135 LYS A N 1
ATOM 1088 C CA . LYS A 1 135 ? 1.509 31.348 60.237 1.00 49.44 135 LYS A CA 1
ATOM 1089 C C . LYS A 1 135 ? 2.789 30.676 60.760 1.00 49.44 135 LYS A C 1
ATOM 1091 O O . LYS A 1 135 ? 2.720 30.064 61.827 1.00 49.44 135 LYS A O 1
ATOM 1096 N N . PRO A 1 136 ? 3.931 30.744 60.055 1.00 49.56 136 PRO A N 1
ATOM 1097 C CA . PRO A 1 136 ? 5.189 30.313 60.645 1.00 49.56 136 PRO A CA 1
ATOM 1098 C C . PRO A 1 136 ? 5.427 31.188 61.877 1.00 49.56 136 PRO A C 1
ATOM 1100 O O . PRO A 1 136 ? 5.439 32.414 61.774 1.00 49.56 136 PRO A O 1
ATOM 1103 N N . SER A 1 137 ? 5.543 30.576 63.055 1.00 46.84 137 SER A N 1
ATOM 1104 C CA . SER A 1 137 ? 6.035 31.276 64.236 1.00 46.84 137 SER A CA 1
ATOM 1105 C C . SER A 1 137 ? 7.443 31.762 63.906 1.00 46.84 137 SER A C 1
ATOM 1107 O O . SER A 1 137 ? 8.364 30.952 63.796 1.00 46.84 137 SER A O 1
ATOM 1109 N N . LEU A 1 138 ? 7.599 33.068 63.687 1.00 46.03 138 LEU A N 1
ATOM 1110 C CA . LEU A 1 138 ? 8.906 33.709 63.676 1.00 46.03 138 LEU A CA 1
ATOM 1111 C C . LEU A 1 138 ? 9.499 33.505 65.070 1.00 46.03 138 LEU A C 1
ATOM 1113 O O . LEU A 1 138 ? 9.091 34.155 66.028 1.00 46.03 138 LEU A O 1
ATOM 1117 N N . ILE A 1 139 ? 10.422 32.553 65.182 1.00 49.06 139 ILE A N 1
ATOM 1118 C CA . ILE A 1 139 ? 11.343 32.478 66.310 1.00 49.06 139 ILE A CA 1
ATOM 1119 C C . ILE A 1 139 ? 12.301 33.653 66.110 1.00 49.06 139 ILE A C 1
ATOM 1121 O O . ILE A 1 139 ? 13.281 33.549 65.378 1.00 49.06 139 ILE A O 1
ATOM 1125 N N . THR A 1 140 ? 11.982 34.802 66.697 1.00 43.28 140 THR A N 1
ATOM 1126 C CA . THR A 1 140 ? 12.980 35.839 66.964 1.00 43.28 140 THR A CA 1
ATOM 1127 C C . THR A 1 140 ? 13.826 35.357 68.134 1.00 43.28 140 THR A C 1
ATOM 1129 O O . THR A 1 140 ? 13.370 35.367 69.276 1.00 43.28 140 THR A O 1
ATOM 1132 N N . SER A 1 141 ? 15.035 34.885 67.828 1.00 44.28 141 SER A N 1
ATOM 1133 C CA . SER A 1 141 ? 16.120 34.752 68.797 1.00 44.28 141 SER A CA 1
ATOM 1134 C C . SER A 1 141 ? 16.525 36.147 69.274 1.00 44.28 141 SER A C 1
ATOM 1136 O O . SER A 1 141 ? 16.860 36.996 68.444 1.00 44.28 141 SER A O 1
ATOM 1138 N N . ILE A 1 142 ? 16.469 36.365 70.587 1.00 40.31 142 ILE A N 1
ATOM 1139 C CA . ILE A 1 142 ? 17.280 37.370 71.287 1.00 40.31 142 ILE A CA 1
ATOM 1140 C C . ILE A 1 142 ? 18.610 36.703 71.622 1.00 40.31 142 ILE A C 1
ATOM 1142 O O . ILE A 1 142 ? 18.558 35.515 72.022 1.00 40.31 142 ILE A O 1
#

Foldseek 3Di:
DVVVVVVVVVVVVPPPPCPDCDDDLWADWWAFQPDPDIFIWHFDADDPQKTWTQGSPPRDIDIDGLNRTHPVVSVVRVVVHVVVVVVVVVPVPPPPPVVVPVPPCPPVNVVVVVVVVVVVVVVVVVVVVVVVPPDPPPPPDD

Sequence (142 aa):
MRKFHILLLLISTFAFSHTGHHADGGGKIWHFQDSELTLSGDYISSENGMVVMRLTENLSIQEFPLEAFAMEDQLVIMQRMALSEKFNNSSKIVIHSKSIQNQRVSKFRAWVIIILFSILIISFLVFSLFSKHKKPSLITSI

pLDDT: mean 75.26, std 18.85, range [40.31, 96.31]

Secondary structure (DSSP, 8-state):
-HHHHHHHHHHHT---------S-S-PPEEEETTEEEEEEEEEEEEETTEEEEEETTT--EEEEEGGGB-HHHHHHHHHHHHHHHHHHHHHTTT------------HHHHHHHHHHHHHHHHHHHHHHHHHHH---------

Radius of gyration: 31.73 Å; chains: 1; bounding box: 45×49×94 Å